Protein AF-A0A5J4QBB3-F1 (afdb_monomer_lite)

Organism: NCBI:txid433724

Structure (mmCIF, N/CA/C/O backbone):
data_AF-A0A5J4QBB3-F1
#
_entry.id   AF-A0A5J4QBB3-F1
#
loop_
_atom_site.group_PDB
_atom_site.id
_atom_site.type_symbol
_atom_site.label_atom_id
_atom_site.label_alt_id
_atom_site.label_comp_id
_atom_site.label_asym_id
_atom_site.label_entity_id
_atom_site.label_seq_id
_atom_site.pdbx_PDB_ins_code
_atom_site.Cartn_x
_atom_site.Cartn_y
_atom_site.Cartn_z
_atom_site.occupancy
_atom_site.B_iso_or_equiv
_atom_site.auth_seq_id
_atom_site.auth_comp_id
_atom_site.auth_asym_id
_atom_site.auth_atom_id
_atom_site.pdbx_PDB_model_num
ATOM 1 N N . MET A 1 1 ? -16.980 -0.650 5.446 1.00 84.88 1 MET A N 1
ATOM 2 C CA . MET A 1 1 ? -15.855 -1.372 4.782 1.00 84.88 1 MET A CA 1
ATOM 3 C C . MET A 1 1 ? -15.830 -2.851 5.191 1.00 84.88 1 MET A C 1
ATOM 5 O O . MET A 1 1 ? -16.352 -3.154 6.256 1.00 84.88 1 MET A O 1
ATOM 9 N N . LYS A 1 2 ? -15.221 -3.771 4.414 1.00 87.12 2 LYS A N 1
ATOM 10 C CA . LYS A 1 2 ? -15.072 -5.202 4.794 1.00 87.12 2 LYS A CA 1
ATOM 11 C C . LYS A 1 2 ? -13.600 -5.618 4.841 1.00 87.12 2 LYS A C 1
ATOM 13 O O . LYS A 1 2 ? -12.888 -5.391 3.869 1.00 87.12 2 LYS A O 1
ATOM 18 N N . LEU A 1 3 ? -13.148 -6.239 5.934 1.00 88.56 3 LEU A N 1
ATOM 19 C CA . LEU A 1 3 ? -11.805 -6.830 6.011 1.00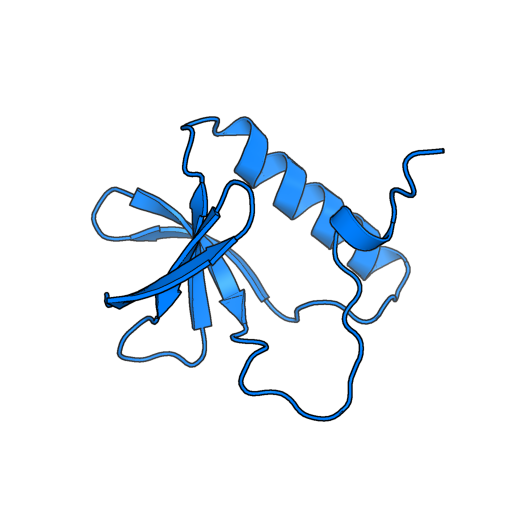 88.56 3 LEU A CA 1
ATOM 20 C C . LEU A 1 3 ? -11.720 -8.012 5.035 1.00 88.56 3 LEU A C 1
ATOM 22 O O . LEU A 1 3 ? -12.559 -8.910 5.086 1.00 88.56 3 LEU A O 1
ATOM 26 N N . ILE A 1 4 ? -10.729 -7.994 4.147 1.00 88.00 4 ILE A N 1
ATOM 27 C CA . ILE A 1 4 ? -10.523 -9.040 3.131 1.00 88.00 4 ILE A CA 1
ATOM 28 C C . ILE A 1 4 ? -9.177 -9.748 3.259 1.00 88.00 4 ILE A C 1
ATOM 30 O O . ILE A 1 4 ? -8.968 -10.771 2.620 1.00 88.00 4 ILE A O 1
ATOM 34 N N . GLY A 1 5 ? -8.265 -9.219 4.071 1.00 84.38 5 GLY A N 1
ATOM 35 C CA . GLY A 1 5 ? -6.972 -9.844 4.280 1.00 84.38 5 GLY A CA 1
ATOM 36 C C . GLY A 1 5 ? -6.123 -9.123 5.313 1.00 84.38 5 GLY A C 1
ATOM 37 O O . GLY A 1 5 ? -6.375 -7.973 5.687 1.00 84.38 5 GLY A O 1
ATOM 38 N N . GLN A 1 6 ? -5.089 -9.823 5.754 1.00 81.88 6 GLN A N 1
ATOM 39 C CA . GLN A 1 6 ? -4.056 -9.324 6.644 1.00 81.88 6 GLN A CA 1
ATOM 40 C C . GLN A 1 6 ? -2.718 -9.810 6.089 1.00 81.88 6 GLN A C 1
ATOM 42 O O . GLN A 1 6 ? -2.562 -10.997 5.822 1.00 81.88 6 GLN A O 1
ATOM 47 N N . GLY A 1 7 ? -1.782 -8.892 5.857 1.00 69.88 7 GLY A N 1
ATOM 48 C CA . GLY A 1 7 ? -0.492 -9.203 5.246 1.00 69.88 7 GLY A CA 1
ATOM 49 C C . GLY A 1 7 ? 0.611 -8.369 5.877 1.00 69.88 7 GLY A C 1
ATOM 50 O O . GLY A 1 7 ? 0.538 -7.138 5.866 1.00 69.88 7 GLY A O 1
ATOM 51 N N . GLY A 1 8 ? 1.614 -9.037 6.455 1.00 75.25 8 GLY A N 1
ATOM 52 C CA . GLY A 1 8 ? 2.683 -8.391 7.217 1.00 75.25 8 GLY A CA 1
ATOM 53 C C . GLY A 1 8 ? 2.123 -7.420 8.260 1.00 75.25 8 GLY A C 1
ATOM 54 O O . GLY A 1 8 ? 1.295 -7.790 9.091 1.00 75.25 8 GLY A O 1
ATOM 55 N N . VAL A 1 9 ? 2.523 -6.151 8.163 1.00 81.25 9 VAL A N 1
ATOM 56 C CA . VAL A 1 9 ? 2.097 -5.068 9.067 1.00 81.25 9 VAL A CA 1
ATOM 57 C C . VAL A 1 9 ? 0.793 -4.370 8.654 1.00 81.25 9 VAL A C 1
ATOM 59 O O . VAL A 1 9 ? 0.436 -3.366 9.263 1.00 81.25 9 VAL A O 1
ATOM 62 N N . TRP A 1 10 ? 0.053 -4.867 7.656 1.00 85.81 10 TRP A N 1
ATOM 63 C CA . TRP A 1 10 ? -1.146 -4.209 7.118 1.00 85.81 10 TRP A CA 1
ATOM 64 C C . TRP A 1 10 ? -2.419 -5.043 7.308 1.00 85.81 10 TRP A C 1
ATOM 66 O O . TRP A 1 10 ? -2.410 -6.267 7.172 1.00 85.81 10 TRP A O 1
ATOM 76 N N . LYS A 1 11 ? -3.537 -4.371 7.589 1.00 88.88 11 LYS A N 1
ATOM 77 C CA . LYS A 1 11 ? -4.904 -4.887 7.426 1.00 88.88 11 LYS A CA 1
ATOM 78 C C . LYS A 1 11 ? -5.492 -4.305 6.149 1.00 88.88 11 LYS A C 1
ATOM 80 O O . LYS A 1 11 ? -5.375 -3.102 5.922 1.00 88.88 11 LYS A O 1
ATOM 85 N N . ILE A 1 12 ? -6.120 -5.144 5.334 1.00 88.88 12 ILE A N 1
ATOM 86 C CA . ILE A 1 12 ? -6.611 -4.779 4.004 1.00 88.88 12 ILE A CA 1
ATOM 87 C C . ILE A 1 12 ? -8.134 -4.846 4.001 1.00 88.88 12 ILE A C 1
ATOM 89 O O . ILE A 1 12 ? -8.727 -5.894 4.264 1.00 88.88 12 ILE A O 1
ATOM 93 N N . TYR A 1 13 ? -8.767 -3.724 3.677 1.00 90.31 13 TYR A N 1
ATOM 94 C CA . TYR A 1 13 ? -10.214 -3.586 3.626 1.00 90.31 13 TYR A CA 1
ATOM 95 C C . TYR A 1 13 ? -10.672 -3.301 2.199 1.00 90.31 13 TYR A C 1
ATOM 97 O O . TYR A 1 13 ? -10.152 -2.400 1.545 1.00 90.31 13 TYR A O 1
ATOM 105 N N . LYS A 1 14 ? -11.684 -4.033 1.730 1.00 88.81 14 LYS A N 1
ATOM 106 C CA . LYS A 1 14 ? -12.383 -3.715 0.485 1.00 88.81 14 LYS A CA 1
ATOM 107 C C . LYS A 1 14 ? -13.333 -2.547 0.726 1.00 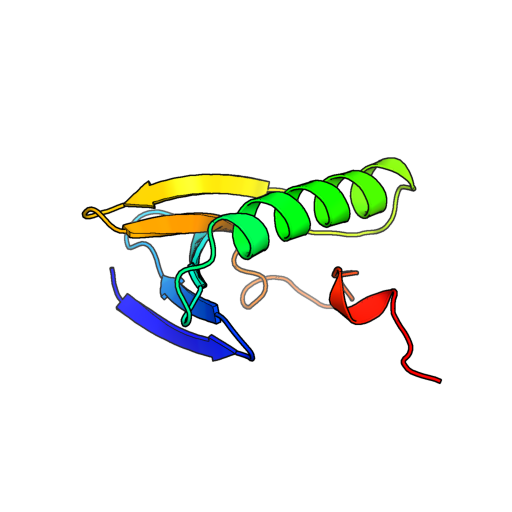88.81 14 LYS A C 1
ATOM 109 O O . LYS A 1 14 ? -14.140 -2.578 1.668 1.00 88.81 14 LYS A O 1
ATOM 114 N N . MET A 1 15 ? -13.236 -1.532 -0.127 1.00 86.38 15 MET A N 1
ATOM 115 C CA . MET A 1 15 ? -14.177 -0.419 -0.158 1.00 86.38 15 MET A CA 1
ATOM 116 C C . MET A 1 15 ? -15.404 -0.822 -0.984 1.00 86.38 15 MET A C 1
ATOM 118 O O . MET A 1 15 ? -15.282 -1.487 -2.005 1.00 86.38 15 MET A O 1
ATOM 122 N N . THR A 1 16 ? -16.603 -0.479 -0.518 1.00 76.94 16 THR A N 1
ATOM 123 C CA . THR A 1 16 ? -17.868 -0.999 -1.070 1.00 76.94 16 THR A CA 1
ATOM 124 C C . THR A 1 16 ? -18.199 -0.476 -2.471 1.00 76.94 16 THR A C 1
ATOM 126 O O . THR A 1 16 ? -18.899 -1.164 -3.201 1.00 76.94 16 THR A O 1
ATOM 129 N N . ASN A 1 17 ? -17.661 0.688 -2.859 1.00 70.44 17 ASN A N 1
ATOM 130 C CA . ASN A 1 17 ? -18.019 1.396 -4.099 1.00 70.44 17 ASN A CA 1
ATOM 131 C C . ASN A 1 17 ? -16.811 1.706 -5.005 1.00 70.44 17 ASN A C 1
ATOM 133 O O . ASN A 1 17 ? -16.892 2.592 -5.852 1.00 70.44 17 ASN A O 1
ATOM 137 N N . GLN A 1 18 ? -15.663 1.061 -4.789 1.00 69.00 18 GLN A N 1
ATOM 138 C CA . GLN A 1 18 ? -14.449 1.307 -5.570 1.00 69.00 18 GLN A CA 1
ATOM 139 C C . GLN A 1 18 ? -13.679 0.002 -5.775 1.00 69.00 18 GLN A C 1
ATOM 141 O O . GLN A 1 18 ? -13.598 -0.805 -4.849 1.00 69.00 18 GLN A O 1
ATOM 146 N N . ASP A 1 19 ? -13.001 -0.143 -6.916 1.00 79.69 19 ASP A N 1
ATOM 147 C CA . ASP A 1 19 ? -12.008 -1.209 -7.162 1.00 79.69 19 ASP A CA 1
ATOM 148 C C . ASP A 1 19 ? -10.696 -0.999 -6.378 1.00 79.69 19 ASP A C 1
ATOM 150 O O . ASP A 1 19 ? -9.636 -1.526 -6.716 1.00 79.69 19 ASP A O 1
ATOM 154 N N . ASN A 1 20 ? -10.770 -0.235 -5.288 1.00 86.50 20 ASN A N 1
ATOM 155 C CA . ASN A 1 20 ? -9.658 0.100 -4.421 1.00 86.50 20 ASN A CA 1
ATOM 156 C C . ASN A 1 20 ? -9.771 -0.646 -3.093 1.00 86.50 20 ASN A C 1
ATOM 158 O O . ASN A 1 20 ? -10.855 -0.971 -2.592 1.00 86.50 20 ASN A O 1
ATOM 162 N N . VAL A 1 21 ? -8.616 -0.856 -2.480 1.00 89.56 21 VAL A N 1
ATOM 163 C CA . VAL A 1 21 ? -8.492 -1.360 -1.119 1.00 89.56 21 VAL A CA 1
ATOM 164 C C . VAL A 1 21 ? -7.883 -0.297 -0.220 1.00 89.56 21 VAL A C 1
ATOM 166 O O . VAL A 1 21 ? -6.997 0.457 -0.622 1.00 89.56 21 VAL A O 1
ATOM 169 N N . LEU A 1 22 ? -8.340 -0.274 1.028 1.00 90.69 22 LEU A N 1
ATOM 170 C CA . LEU A 1 22 ? -7.746 0.515 2.094 1.00 90.69 22 LEU A CA 1
ATOM 171 C C . LEU A 1 22 ? -6.790 -0.371 2.898 1.00 90.69 22 LEU A C 1
ATOM 173 O O . LEU A 1 22 ? -7.205 -1.368 3.494 1.00 90.69 22 LEU A O 1
ATOM 177 N N . ARG A 1 23 ? -5.513 0.004 2.941 1.00 89.00 23 ARG A N 1
ATOM 178 C CA . ARG A 1 23 ? -4.481 -0.626 3.766 1.00 89.00 23 ARG A CA 1
ATOM 179 C C . ARG A 1 23 ? -4.259 0.201 5.024 1.00 89.00 23 ARG A C 1
ATOM 181 O O . ARG A 1 23 ? -3.884 1.366 4.947 1.00 89.00 23 ARG A O 1
ATOM 188 N N . ILE A 1 24 ? -4.471 -0.411 6.181 1.00 89.50 24 ILE A N 1
ATOM 189 C CA . ILE A 1 24 ? -4.308 0.225 7.494 1.00 89.50 24 ILE A CA 1
ATOM 190 C C . ILE A 1 24 ? -3.153 -0.465 8.224 1.00 89.50 24 ILE A C 1
ATOM 192 O O . ILE A 1 24 ? -3.165 -1.698 8.306 1.00 89.50 24 ILE A O 1
ATOM 196 N N . PRO A 1 25 ? -2.160 0.269 8.751 1.00 85.94 25 PRO A N 1
ATOM 197 C CA . PRO A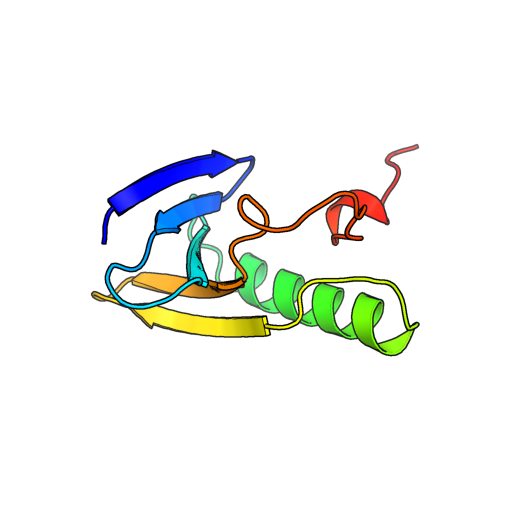 1 25 ? -1.070 -0.344 9.498 1.00 85.94 25 PRO A CA 1
ATOM 198 C C . PRO A 1 25 ? -1.599 -0.921 10.821 1.00 85.94 25 PRO A C 1
ATOM 200 O O . PRO A 1 25 ? -2.418 -0.306 11.502 1.00 85.94 25 PRO A O 1
ATOM 203 N N . GLN A 1 26 ? -1.157 -2.124 11.180 1.00 78.50 26 GLN A N 1
ATOM 204 C CA . GLN A 1 26 ? -1.570 -2.819 12.405 1.00 78.50 26 GLN A CA 1
ATOM 205 C C . GLN A 1 26 ? -1.004 -2.159 13.659 1.00 78.50 26 GLN A C 1
ATOM 207 O O . GLN A 1 26 ? -1.693 -2.058 14.670 1.00 78.50 26 GLN A O 1
ATOM 212 N N . TYR A 1 27 ? 0.234 -1.685 13.562 1.00 74.69 27 TYR A N 1
ATOM 213 C CA . TYR A 1 27 ? 0.907 -0.929 14.602 1.00 74.69 27 TYR A CA 1
ATOM 214 C C . TYR A 1 27 ? 0.931 0.522 14.138 1.00 74.69 27 TYR A C 1
ATOM 216 O O . TYR A 1 27 ? 1.466 0.826 13.070 1.00 74.69 27 TYR A O 1
ATOM 224 N N . LEU A 1 28 ? 0.271 1.400 14.894 1.00 62.19 28 LEU A N 1
ATOM 225 C CA . LEU A 1 28 ? 0.149 2.826 14.601 1.00 62.19 28 LEU A CA 1
ATOM 226 C C . LEU A 1 28 ? 1.531 3.491 14.615 1.00 62.19 28 LEU A C 1
ATOM 228 O O . LEU A 1 28 ? 1.946 4.081 15.604 1.00 62.19 28 LEU A O 1
ATOM 232 N N . SER A 1 29 ? 2.239 3.434 13.494 1.00 62.47 29 SER A N 1
ATOM 233 C CA . SER A 1 29 ? 3.339 4.339 13.207 1.00 62.47 29 SER A CA 1
ATOM 234 C C . SER A 1 29 ? 2.950 5.096 11.941 1.00 62.47 29 SER A C 1
ATOM 236 O O . SER A 1 29 ? 2.868 4.525 10.853 1.00 62.47 29 SER A O 1
ATOM 238 N N . LYS A 1 30 ? 2.639 6.394 12.079 1.00 62.09 30 LYS A N 1
ATOM 239 C CA . LYS A 1 30 ? 2.433 7.294 10.925 1.00 62.09 30 LYS A CA 1
ATOM 240 C C . LYS A 1 30 ? 3.613 7.189 9.945 1.00 62.09 30 LYS A C 1
ATOM 242 O O . LYS A 1 30 ? 3.410 7.201 8.736 1.00 62.09 30 LYS A O 1
ATOM 247 N N . THR A 1 31 ? 4.806 6.947 10.488 1.00 71.88 31 THR A N 1
ATOM 248 C CA . THR A 1 31 ? 6.059 6.663 9.786 1.00 71.88 31 THR A CA 1
ATOM 249 C C . THR A 1 31 ? 5.941 5.539 8.752 1.00 71.88 31 THR A C 1
ATOM 251 O O . THR A 1 31 ? 6.563 5.621 7.698 1.00 71.88 31 THR A O 1
ATOM 254 N N . SER A 1 32 ? 5.127 4.507 9.001 1.00 77.88 32 SER A N 1
ATOM 255 C CA . SER A 1 32 ? 4.950 3.386 8.068 1.00 77.88 32 SER A CA 1
ATOM 256 C C . SER A 1 32 ? 4.202 3.791 6.796 1.00 77.88 32 SER A C 1
ATOM 258 O O . SER A 1 32 ? 4.476 3.248 5.730 1.00 77.88 32 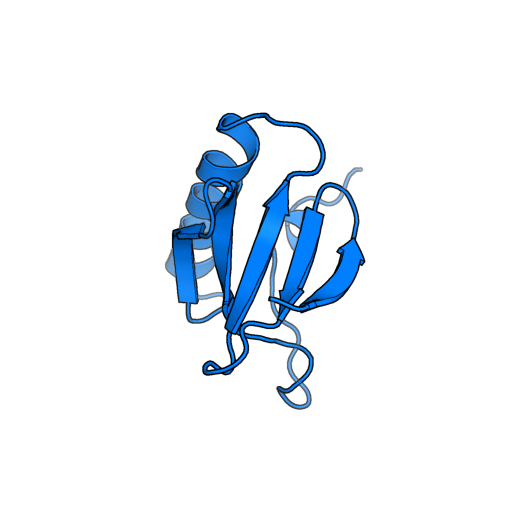SER A O 1
ATOM 260 N N . ILE A 1 33 ? 3.265 4.739 6.892 1.00 85.44 33 ILE A N 1
ATOM 261 C CA . ILE A 1 33 ? 2.490 5.221 5.741 1.00 85.44 33 ILE A CA 1
ATOM 262 C C . ILE A 1 33 ? 3.359 6.108 4.856 1.00 85.44 33 ILE A C 1
ATOM 264 O O . ILE A 1 33 ? 3.418 5.899 3.647 1.00 85.44 33 ILE A O 1
ATOM 268 N N . ASP A 1 34 ? 4.057 7.065 5.464 1.00 85.94 34 ASP A N 1
ATOM 269 C CA . ASP A 1 34 ? 4.848 8.042 4.718 1.00 85.94 34 ASP A CA 1
ATOM 270 C C . ASP A 1 34 ? 6.033 7.364 4.008 1.00 85.94 34 ASP A C 1
ATOM 272 O O . ASP A 1 34 ? 6.212 7.565 2.807 1.00 85.94 34 ASP A O 1
ATOM 276 N N . LYS A 1 35 ? 6.739 6.443 4.686 1.00 83.88 35 LYS A N 1
ATOM 277 C CA . LYS A 1 35 ? 7.784 5.608 4.063 1.00 83.88 35 LYS A CA 1
ATOM 278 C C . LYS A 1 35 ? 7.249 4.763 2.911 1.00 83.88 35 LYS A C 1
ATOM 280 O O . LYS A 1 35 ? 7.912 4.611 1.891 1.00 83.88 35 LYS A O 1
ATOM 285 N N . PHE A 1 36 ? 6.061 4.176 3.051 1.00 85.56 36 PHE A N 1
ATOM 286 C CA . PHE A 1 36 ? 5.484 3.373 1.973 1.00 85.56 36 PHE A CA 1
ATOM 287 C C . PHE A 1 36 ? 5.218 4.224 0.721 1.00 85.56 36 PHE A C 1
ATOM 289 O O . PHE A 1 36 ? 5.515 3.793 -0.391 1.00 85.56 36 PHE A O 1
ATOM 296 N N . ILE A 1 37 ? 4.693 5.439 0.900 1.00 87.88 37 ILE A N 1
ATOM 297 C CA . ILE A 1 37 ? 4.423 6.379 -0.197 1.00 87.88 37 ILE A CA 1
ATOM 298 C C . ILE A 1 37 ? 5.724 6.850 -0.852 1.00 87.88 37 ILE A C 1
ATOM 300 O O . ILE A 1 37 ? 5.792 6.926 -2.076 1.00 87.88 37 ILE A O 1
ATOM 304 N N . GLU A 1 38 ? 6.748 7.157 -0.058 1.00 88.06 38 GLU A N 1
ATOM 305 C CA . GLU A 1 38 ? 8.074 7.534 -0.555 1.00 88.06 38 GLU A CA 1
ATOM 306 C C . GLU A 1 38 ? 8.678 6.428 -1.428 1.00 88.06 38 GLU A C 1
ATOM 308 O O . GLU A 1 38 ? 9.033 6.673 -2.578 1.00 88.06 38 GLU A O 1
ATOM 313 N N . ASN A 1 39 ? 8.685 5.188 -0.938 1.00 84.69 39 ASN A N 1
ATOM 314 C CA . ASN A 1 39 ? 9.189 4.047 -1.700 1.00 84.69 39 ASN A CA 1
ATOM 315 C C . ASN A 1 39 ? 8.389 3.791 -2.979 1.00 84.69 39 ASN A C 1
ATOM 317 O O . ASN A 1 39 ? 8.961 3.469 -4.017 1.00 84.69 39 ASN A O 1
ATOM 321 N N . TYR A 1 40 ? 7.067 3.955 -2.927 1.00 88.06 40 TYR A N 1
ATOM 322 C CA . TYR A 1 40 ? 6.233 3.887 -4.121 1.00 88.06 40 TYR A CA 1
ATOM 323 C C . TYR A 1 40 ? 6.649 4.927 -5.173 1.00 88.06 40 TYR A C 1
ATOM 325 O O . TYR A 1 40 ? 6.755 4.581 -6.349 1.00 88.06 40 TYR A O 1
ATOM 333 N N . LYS A 1 41 ? 6.907 6.177 -4.763 1.00 89.38 41 LYS A N 1
ATOM 334 C CA . LYS A 1 41 ? 7.380 7.225 -5.679 1.00 89.38 41 LYS A CA 1
ATOM 335 C C . LYS A 1 41 ? 8.713 6.841 -6.307 1.00 89.38 41 LYS A C 1
ATOM 337 O O . LYS A 1 41 ? 8.811 6.875 -7.523 1.00 89.38 41 LYS A O 1
ATOM 342 N N . LEU A 1 42 ? 9.670 6.360 -5.509 1.00 88.81 42 LEU A N 1
ATOM 343 C CA . LEU A 1 42 ? 10.960 5.889 -6.020 1.00 88.81 42 LEU A CA 1
ATOM 344 C C . LEU A 1 42 ? 10.791 4.804 -7.092 1.00 88.81 42 LEU A C 1
ATOM 346 O O . LEU A 1 42 ? 11.353 4.936 -8.172 1.00 88.81 42 LEU A O 1
ATOM 350 N N . ILE A 1 43 ? 9.978 3.773 -6.825 1.00 86.75 43 ILE A N 1
ATOM 351 C CA . ILE A 1 43 ? 9.686 2.684 -7.779 1.00 86.75 43 ILE A CA 1
ATOM 352 C C . ILE A 1 43 ? 9.046 3.223 -9.065 1.00 86.75 43 ILE A C 1
ATOM 354 O O . ILE A 1 43 ? 9.369 2.775 -10.166 1.00 86.75 43 ILE A O 1
ATOM 358 N N . LYS A 1 44 ? 8.123 4.177 -8.930 1.00 87.56 44 LYS A N 1
ATOM 359 C CA . LYS A 1 44 ? 7.441 4.794 -10.065 1.00 87.56 44 LYS A CA 1
ATOM 360 C C . LYS A 1 44 ? 8.390 5.646 -10.908 1.00 87.56 44 LYS A C 1
ATOM 362 O O . LYS A 1 44 ? 8.327 5.574 -12.132 1.00 87.56 44 LYS A O 1
ATOM 367 N N . ASP A 1 45 ? 9.272 6.405 -10.266 1.00 89.38 45 ASP A N 1
ATOM 368 C CA . ASP A 1 45 ? 10.211 7.320 -10.919 1.00 89.38 45 ASP A CA 1
ATOM 369 C C . ASP A 1 45 ? 11.281 6.567 -11.724 1.00 89.38 45 ASP A C 1
ATOM 371 O O . ASP A 1 45 ? 11.675 7.017 -12.796 1.00 89.38 45 ASP A O 1
ATOM 375 N N . ILE A 1 46 ? 11.692 5.374 -11.274 1.00 87.75 46 ILE A N 1
ATOM 376 C CA . ILE A 1 46 ? 12.586 4.483 -12.040 1.00 87.75 46 ILE A CA 1
ATOM 377 C C . ILE A 1 46 ? 11.870 3.713 -13.165 1.00 87.75 46 ILE A C 1
ATOM 379 O O . ILE A 1 46 ? 12.495 2.918 -13.864 1.00 87.75 46 ILE A O 1
ATOM 383 N N . GLY A 1 47 ? 10.563 3.924 -13.347 1.00 85.56 47 GLY A N 1
ATOM 384 C CA . GLY A 1 47 ? 9.782 3.329 -14.432 1.00 85.56 47 GLY A CA 1
ATOM 385 C C . GLY A 1 47 ? 9.417 1.856 -14.236 1.00 85.56 47 GLY A C 1
ATOM 386 O O . GLY A 1 47 ? 9.016 1.199 -15.198 1.00 85.56 47 GLY A O 1
ATOM 387 N N . LEU A 1 48 ? 9.532 1.316 -13.016 1.00 84.12 48 LEU A N 1
ATOM 388 C CA . LEU A 1 48 ? 9.119 -0.060 -12.741 1.00 84.12 48 LEU A CA 1
ATOM 389 C C . LEU A 1 48 ? 7.596 -0.178 -12.676 1.00 84.12 48 LEU A C 1
ATOM 391 O O . LEU A 1 48 ? 6.883 0.715 -12.211 1.00 84.12 48 LEU A O 1
ATOM 395 N N . LEU A 1 49 ? 7.091 -1.334 -13.110 1.00 82.75 49 LEU A N 1
ATOM 396 C CA . LEU A 1 49 ? 5.669 -1.630 -13.045 1.00 82.75 49 LEU A CA 1
ATOM 397 C C . LEU A 1 49 ? 5.225 -1.728 -11.581 1.00 82.75 49 LEU A C 1
ATOM 399 O O . LEU A 1 49 ? 5.567 -2.670 -10.867 1.00 82.75 49 LEU A O 1
ATOM 403 N N . THR A 1 50 ? 4.438 -0.753 -11.140 1.00 85.81 50 THR A N 1
ATOM 404 C CA . THR A 1 50 ? 3.911 -0.672 -9.777 1.00 85.81 50 THR A CA 1
ATOM 405 C C . THR A 1 50 ? 2.430 -0.280 -9.785 1.00 85.81 50 THR A C 1
ATOM 407 O O . THR A 1 50 ? 1.804 -0.195 -10.845 1.00 85.81 50 THR A O 1
ATOM 410 N N . LEU A 1 51 ? 1.837 -0.111 -8.602 1.00 83.06 51 LEU A N 1
ATOM 411 C CA . LEU A 1 51 ? 0.434 0.282 -8.438 1.00 83.06 51 LEU A CA 1
ATOM 412 C C . LEU A 1 51 ? 0.180 1.625 -9.143 1.00 83.06 51 LEU A C 1
ATOM 414 O O . LEU A 1 51 ? 1.031 2.505 -9.139 1.00 83.06 51 LEU A O 1
ATOM 418 N N . LYS A 1 52 ? -0.981 1.818 -9.767 1.00 82.25 52 LYS A N 1
ATOM 419 C CA . LYS A 1 52 ? -1.307 3.100 -10.415 1.00 82.25 52 LYS A CA 1
ATOM 420 C C . LYS A 1 52 ? -1.642 4.156 -9.369 1.00 82.25 52 LYS A C 1
ATOM 422 O O . LYS A 1 52 ? -1.294 5.329 -9.537 1.00 82.25 52 LYS A O 1
ATOM 427 N N . ARG A 1 53 ? -2.303 3.729 -8.291 1.00 85.44 53 ARG A N 1
ATOM 428 C CA . ARG A 1 53 ? -2.785 4.588 -7.215 1.00 85.44 53 ARG A CA 1
ATOM 429 C C . ARG A 1 53 ? -2.218 4.178 -5.861 1.00 85.44 53 ARG A C 1
ATOM 431 O O . ARG A 1 53 ? -2.383 3.041 -5.430 1.00 85.44 53 ARG A O 1
ATOM 438 N N . ILE A 1 54 ? -1.611 5.145 -5.177 1.00 88.62 54 ILE A N 1
ATOM 439 C CA . ILE A 1 54 ? -1.206 5.085 -3.769 1.00 88.62 54 ILE A CA 1
ATOM 440 C C . ILE A 1 54 ? -1.474 6.466 -3.171 1.00 88.62 54 ILE A C 1
ATOM 442 O O . ILE A 1 54 ? -0.792 7.432 -3.511 1.00 88.62 54 ILE A O 1
ATOM 446 N N . GLU A 1 55 ? -2.462 6.566 -2.287 1.00 90.44 55 GLU A N 1
ATOM 447 C CA . GLU A 1 55 ? -2.861 7.831 -1.661 1.00 90.44 55 GLU A CA 1
ATOM 448 C C . GLU A 1 55 ? -3.085 7.653 -0.162 1.00 90.44 55 GLU A C 1
ATOM 450 O O . GLU A 1 55 ? -3.762 6.720 0.272 1.00 90.44 55 GLU A O 1
ATOM 455 N N . LYS A 1 56 ? -2.548 8.575 0.640 1.00 91.56 56 LYS A N 1
ATOM 456 C CA . LYS A 1 56 ? -2.865 8.661 2.068 1.00 91.56 56 LYS A CA 1
ATOM 457 C C . LYS A 1 56 ? -4.303 9.143 2.226 1.00 91.56 56 LYS A C 1
ATOM 459 O O . LYS A 1 56 ? -4.680 10.147 1.631 1.00 91.56 56 LYS A O 1
ATOM 464 N N . SER A 1 57 ? -5.090 8.452 3.039 1.00 91.00 57 SER A N 1
ATOM 465 C CA . SER A 1 57 ? -6.479 8.824 3.296 1.00 91.00 57 SER A CA 1
ATOM 466 C C . SER A 1 57 ? -6.890 8.474 4.721 1.00 91.00 57 SER A C 1
ATOM 468 O O . SER A 1 57 ? -6.266 7.636 5.377 1.00 91.00 57 SER A O 1
ATOM 470 N N . GLU A 1 58 ? -7.949 9.118 5.193 1.00 89.69 58 GLU A N 1
ATOM 471 C CA . GLU A 1 58 ? -8.596 8.818 6.462 1.00 89.69 58 GLU A CA 1
ATOM 472 C C . GLU A 1 58 ? -10.036 8.391 6.184 1.00 89.69 58 GLU A C 1
ATOM 474 O O . GLU A 1 58 ? -10.813 9.132 5.586 1.00 89.69 58 GLU A O 1
ATOM 479 N N . VAL A 1 59 ? -10.384 7.172 6.595 1.00 84.88 59 VAL A N 1
ATOM 480 C CA . VAL A 1 59 ? -11.713 6.593 6.375 1.00 84.88 59 VAL A CA 1
ATOM 481 C C . VAL A 1 59 ? -12.230 6.062 7.703 1.00 84.88 59 VAL A C 1
ATOM 483 O O . VAL A 1 59 ? -11.553 5.267 8.353 1.00 84.88 59 VAL A O 1
ATOM 486 N N . GLU A 1 60 ? -13.423 6.502 8.115 1.00 85.31 60 GLU A N 1
ATOM 487 C CA . GLU A 1 60 ? -14.045 6.114 9.395 1.00 85.31 60 GLU A CA 1
ATOM 488 C C . GLU A 1 60 ? -13.097 6.333 10.606 1.00 85.31 60 GLU A C 1
ATOM 490 O O . GLU A 1 60 ? -12.994 5.486 11.493 1.00 85.31 60 GLU A O 1
ATOM 495 N N . GLY A 1 61 ? -12.343 7.444 10.617 1.00 84.50 61 GLY A N 1
ATOM 496 C CA . GLY A 1 61 ? -11.380 7.783 11.6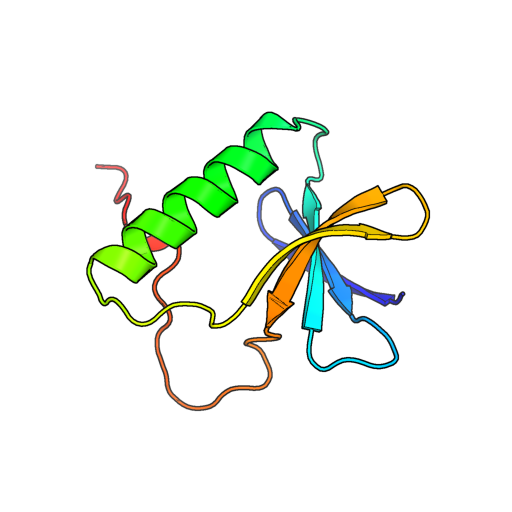79 1.00 84.50 61 GLY A CA 1
ATOM 497 C C . GLY A 1 61 ? -10.091 6.951 11.674 1.00 84.50 61 GLY A C 1
ATOM 498 O O . GLY A 1 61 ? -9.293 7.022 12.610 1.00 84.50 61 GLY A O 1
ATOM 499 N N . LYS A 1 62 ? -9.873 6.124 10.642 1.00 85.50 62 LYS A N 1
ATOM 500 C CA . LYS A 1 62 ? -8.659 5.319 10.484 1.00 85.50 62 LYS A CA 1
ATOM 501 C C . LYS A 1 62 ? -7.810 5.850 9.343 1.00 85.50 62 LYS A C 1
ATOM 503 O O . LYS A 1 62 ? -8.243 5.891 8.193 1.00 85.50 62 LYS A O 1
ATOM 508 N N . ILE A 1 63 ? -6.569 6.191 9.667 1.00 89.12 63 ILE A N 1
ATOM 509 C CA . ILE A 1 63 ? -5.578 6.648 8.694 1.00 89.12 63 ILE A CA 1
ATOM 510 C C . ILE A 1 63 ? -4.953 5.430 8.008 1.00 89.12 63 ILE A C 1
ATOM 512 O O . ILE A 1 63 ? -4.493 4.493 8.666 1.00 89.12 63 ILE A O 1
ATOM 516 N N . GLY A 1 64 ? -4.916 5.453 6.681 1.00 90.75 64 GLY A N 1
ATOM 517 C CA . GLY A 1 64 ? -4.368 4.378 5.868 1.00 90.75 64 GLY A CA 1
ATOM 518 C C . GLY A 1 64 ? -3.995 4.834 4.464 1.00 90.75 64 GLY A C 1
ATOM 519 O O . GLY A 1 64 ? -3.864 6.025 4.180 1.00 90.75 64 GLY A O 1
ATOM 520 N N . ILE A 1 65 ? -3.805 3.852 3.589 1.00 91.00 65 ILE A N 1
ATOM 521 C CA . ILE A 1 65 ? -3.452 4.043 2.185 1.00 91.00 65 ILE A CA 1
ATOM 522 C C . ILE A 1 65 ? -4.555 3.447 1.321 1.00 91.00 65 ILE A C 1
ATOM 524 O O . ILE A 1 65 ? -4.866 2.263 1.453 1.00 91.00 65 ILE A O 1
ATOM 528 N N . ILE A 1 66 ? -5.118 4.248 0.423 1.00 90.88 66 ILE A N 1
ATOM 529 C CA . ILE A 1 66 ? -5.993 3.773 -0.648 1.00 90.88 66 ILE A CA 1
ATOM 530 C C . ILE A 1 66 ? -5.110 3.397 -1.836 1.00 90.88 66 ILE A C 1
ATOM 532 O O . ILE A 1 66 ? -4.254 4.177 -2.258 1.00 90.88 66 ILE A O 1
ATOM 536 N N . CYS A 1 67 ? -5.303 2.188 -2.355 1.00 88.25 67 CYS A N 1
ATOM 537 C CA . CYS A 1 67 ? -4.553 1.675 -3.495 1.00 88.25 67 CYS A CA 1
ATOM 538 C C . CYS A 1 67 ? -5.381 0.714 -4.343 1.00 88.25 67 CYS A C 1
ATOM 540 O O . CYS A 1 67 ? -6.412 0.216 -3.885 1.00 88.25 67 CYS A O 1
ATOM 542 N N . ASP A 1 68 ? -4.921 0.453 -5.564 1.00 85.19 68 ASP A N 1
ATOM 543 C CA . ASP A 1 68 ? -5.604 -0.453 -6.489 1.00 85.19 68 ASP A CA 1
ATOM 544 C C . ASP A 1 68 ? -5.715 -1.871 -5.904 1.00 85.19 68 ASP A C 1
ATOM 546 O O . ASP A 1 68 ? -4.790 -2.384 -5.259 1.00 85.19 68 ASP A O 1
ATOM 550 N N . ASN A 1 69 ? -6.842 -2.539 -6.152 1.00 79.94 69 ASN A N 1
ATOM 551 C CA . ASN A 1 69 ? -7.002 -3.943 -5.799 1.00 79.94 69 ASN A CA 1
ATOM 552 C C . ASN A 1 69 ? -6.299 -4.860 -6.818 1.00 79.94 69 ASN A C 1
ATOM 554 O O . ASN A 1 69 ? -6.887 -5.259 -7.820 1.00 79.94 69 ASN A O 1
ATOM 558 N N . VAL A 1 70 ? -5.052 -5.246 -6.539 1.00 72.44 70 VAL A N 1
ATOM 559 C CA . VAL A 1 70 ? -4.261 -6.141 -7.412 1.00 72.44 70 VAL A CA 1
ATOM 560 C C . VAL A 1 70 ? -4.780 -7.572 -7.514 1.00 72.44 70 VAL A C 1
ATOM 562 O O . VAL A 1 70 ? -4.452 -8.250 -8.478 1.00 72.44 70 VAL A O 1
ATOM 565 N N . ASN A 1 71 ? -5.650 -8.020 -6.603 1.00 62.75 71 ASN A N 1
ATOM 566 C CA . ASN A 1 71 ? -6.265 -9.351 -6.700 1.00 62.75 71 ASN A CA 1
ATOM 567 C C . ASN A 1 71 ? -7.264 -9.473 -7.871 1.00 62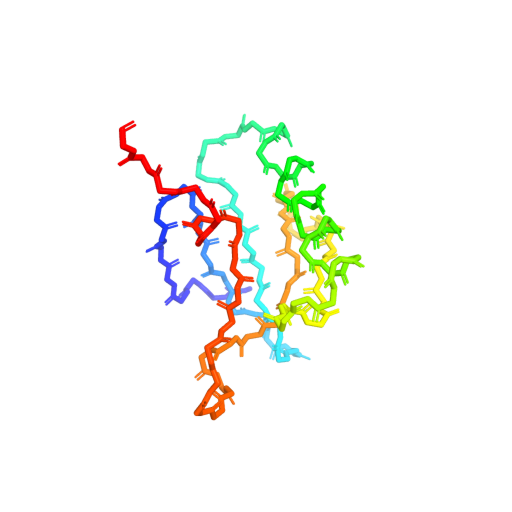.75 71 ASN A C 1
ATOM 569 O O . ASN A 1 71 ? -7.874 -10.525 -8.040 1.00 62.75 71 ASN A O 1
ATOM 573 N N . CYS A 1 72 ? -7.468 -8.398 -8.638 1.00 52.41 72 CYS A N 1
ATOM 574 C CA . CYS A 1 72 ? -8.342 -8.350 -9.808 1.00 52.41 72 CYS A CA 1
ATOM 575 C C . CYS A 1 72 ? -7.592 -8.053 -11.123 1.00 52.41 72 CYS A C 1
ATOM 577 O O . CYS A 1 72 ? -8.253 -7.796 -12.124 1.00 52.41 72 CYS A O 1
ATOM 579 N N . PHE A 1 73 ? -6.251 -8.054 -11.139 1.00 50.78 73 PHE A N 1
ATOM 580 C CA . PHE A 1 73 ? -5.455 -7.787 -12.345 1.00 50.78 73 PHE A CA 1
ATOM 581 C C . PHE A 1 73 ? -4.677 -9.036 -12.805 1.00 50.78 73 PHE A C 1
ATOM 583 O O . PHE A 1 73 ? -4.010 -9.677 -11.996 1.00 50.78 73 PHE A O 1
ATOM 590 N N . ASP A 1 74 ? -4.779 -9.344 -14.104 1.00 61.47 74 ASP A N 1
ATOM 591 C CA . ASP A 1 74 ? -4.112 -10.441 -14.834 1.00 61.47 74 ASP A CA 1
ATOM 592 C C . ASP A 1 74 ? -2.572 -10.442 -14.733 1.00 61.47 74 ASP A C 1
ATOM 594 O O . ASP A 1 74 ? -1.975 -9.378 -14.564 1.00 61.47 74 ASP A O 1
ATOM 598 N N . ASP A 1 75 ? -1.966 -11.631 -14.925 1.00 56.44 75 ASP A N 1
ATOM 599 C CA . ASP A 1 75 ? -0.623 -12.022 -15.439 1.00 56.44 75 ASP A CA 1
ATOM 600 C C . ASP A 1 75 ? 0.579 -11.055 -15.325 1.00 56.44 75 ASP A C 1
ATOM 602 O O . ASP A 1 75 ? 1.541 -11.135 -16.095 1.00 56.44 75 ASP A O 1
ATOM 606 N N . LYS A 1 76 ? 0.584 -10.123 -14.372 1.00 65.19 76 LYS A N 1
ATOM 607 C CA . LYS A 1 76 ? 1.641 -9.116 -14.224 1.00 65.19 76 LYS A CA 1
ATOM 608 C C . LYS A 1 76 ? 2.253 -9.148 -12.835 1.00 65.19 76 LYS A C 1
ATOM 610 O O . LYS A 1 76 ? 1.565 -9.140 -11.818 1.00 65.19 76 LYS A O 1
ATOM 615 N N . ILE A 1 77 ? 3.583 -9.120 -12.805 1.00 67.81 77 ILE A N 1
ATOM 616 C CA . ILE A 1 77 ? 4.362 -9.007 -11.574 1.00 67.81 77 ILE A CA 1
ATOM 617 C C . ILE A 1 77 ? 4.520 -7.522 -11.252 1.00 67.81 77 ILE A C 1
ATOM 619 O O . ILE A 1 77 ? 5.144 -6.773 -12.002 1.00 67.81 77 ILE A O 1
ATOM 623 N N . TYR A 1 78 ? 3.944 -7.099 -10.130 1.00 73.44 78 TYR A N 1
ATOM 624 C CA . TYR A 1 78 ? 4.086 -5.742 -9.616 1.00 73.44 78 TYR A CA 1
ATOM 625 C C . TYR A 1 78 ? 5.282 -5.655 -8.673 1.00 73.44 78 TYR A C 1
ATOM 627 O O . TYR A 1 78 ? 5.423 -6.469 -7.758 1.00 73.44 78 TYR A O 1
ATOM 635 N N . VAL A 1 79 ? 6.109 -4.626 -8.850 1.00 72.31 79 VAL A N 1
ATOM 636 C CA . VAL A 1 79 ? 7.210 -4.321 -7.938 1.00 72.31 79 VAL A CA 1
ATOM 637 C C . VAL A 1 79 ? 6.667 -3.518 -6.762 1.00 72.31 79 VAL A C 1
ATOM 639 O O . VAL A 1 79 ? 6.035 -2.467 -6.922 1.00 72.31 79 VAL A O 1
ATOM 642 N N . THR A 1 80 ? 6.912 -4.030 -5.559 1.00 71.31 80 THR A N 1
ATOM 643 C CA . THR A 1 80 ? 6.557 -3.370 -4.301 1.00 71.31 80 THR A CA 1
ATOM 644 C C . THR A 1 80 ? 7.817 -3.023 -3.518 1.00 71.31 80 THR A C 1
ATOM 646 O O . THR A 1 80 ? 8.887 -3.547 -3.807 1.00 71.31 80 THR A O 1
ATOM 649 N N . TYR A 1 81 ? 7.699 -2.166 -2.501 1.00 64.38 81 TYR A N 1
ATOM 650 C CA . TYR A 1 81 ? 8.816 -1.840 -1.603 1.00 64.38 81 TYR A CA 1
ATOM 651 C C . TYR A 1 81 ? 9.541 -3.093 -1.077 1.00 64.38 81 TYR A C 1
ATOM 653 O O . TYR A 1 81 ? 10.764 -3.166 -1.121 1.00 64.38 81 TYR A O 1
ATOM 661 N N . ASN A 1 82 ? 8.782 -4.117 -0.679 1.00 60.84 82 ASN A N 1
ATOM 662 C CA . ASN A 1 82 ? 9.335 -5.376 -0.173 1.00 60.84 82 ASN A CA 1
ATOM 663 C C . ASN A 1 82 ? 10.036 -6.217 -1.258 1.00 60.84 82 ASN A C 1
ATOM 665 O O . ASN A 1 82 ? 10.668 -7.212 -0.935 1.00 60.84 82 ASN A O 1
ATOM 669 N N . SER A 1 83 ? 9.890 -5.865 -2.537 1.00 55.44 83 SER A N 1
ATOM 670 C CA . SER A 1 83 ? 10.513 -6.559 -3.669 1.00 55.44 83 SER A CA 1
ATOM 671 C C . SER A 1 83 ? 11.908 -6.019 -4.006 1.00 55.44 83 SER A C 1
ATOM 673 O O . SER A 1 83 ? 12.634 -6.676 -4.741 1.00 55.44 83 SER A O 1
ATOM 675 N N . LEU A 1 84 ? 12.270 -4.824 -3.521 1.00 52.94 84 LEU A N 1
ATOM 676 C CA . LEU A 1 84 ? 13.555 -4.171 -3.821 1.00 52.94 84 LEU A CA 1
ATOM 677 C C . LEU A 1 84 ? 14.633 -4.408 -2.760 1.00 52.94 84 LEU A C 1
ATOM 679 O O . LEU A 1 84 ? 15.812 -4.206 -3.035 1.00 52.94 84 LEU A O 1
ATOM 683 N N . TYR A 1 85 ? 14.240 -4.836 -1.564 1.00 48.22 85 TYR A N 1
ATOM 684 C CA . TYR A 1 85 ? 15.163 -5.188 -0.495 1.00 48.22 85 TYR A CA 1
ATOM 685 C C . TYR A 1 85 ? 15.243 -6.709 -0.404 1.00 48.22 85 TYR A C 1
ATOM 687 O O . TYR A 1 85 ? 14.350 -7.364 0.126 1.00 48.22 85 TYR A O 1
ATOM 695 N N . SER A 1 86 ? 16.308 -7.265 -0.978 1.00 39.53 86 SER A N 1
ATOM 696 C CA . SER A 1 86 ? 16.783 -8.600 -0.631 1.00 39.53 86 SER A CA 1
ATOM 697 C C . SER A 1 86 ? 17.566 -8.445 0.664 1.00 39.53 86 SER A C 1
ATOM 699 O O . SER A 1 86 ? 18.663 -7.893 0.627 1.00 39.53 86 SER A O 1
ATOM 701 N N . ASP A 1 87 ? 17.015 -8.890 1.792 1.00 38.59 87 ASP A N 1
ATOM 702 C CA . ASP A 1 87 ? 17.837 -9.115 2.981 1.00 38.59 87 ASP A CA 1
ATOM 703 C C . ASP A 1 87 ? 18.855 -10.214 2.629 1.00 38.59 87 ASP A C 1
ATOM 705 O O . ASP A 1 87 ? 18.514 -11.395 2.537 1.00 38.59 87 ASP A O 1
ATOM 709 N N . SER A 1 88 ? 20.089 -9.792 2.353 1.00 37.38 88 SER A N 1
ATOM 710 C CA . SER A 1 88 ? 21.301 -10.615 2.347 1.00 37.38 88 SER A CA 1
ATOM 711 C C . SER A 1 88 ? 22.176 -10.206 3.516 1.00 37.38 88 SER A C 1
ATOM 713 O O . SER A 1 88 ? 22.392 -8.976 3.633 1.00 37.38 88 SER A O 1
#

Secondary structure (DSSP, 8-state):
-EEEEEETTEEEEE-TTSSEEEEEESS--HHHHHHHHHHHHHHHHTT----S-EEEEEETTEEEEEEE-GGG--S-----HHHH----

Radius of gyration: 13.02 Å; chains: 1; bounding box: 39×21×30 Å

Foldseek 3Di:
DAFDDDDDQWTWADDPPDQKIWTAGNDPDPVVLVVQVVLQVVCVVVPFAAWPAWDWDADPNTTTIITGNPVPDPDDDHDGSVNVDDPD

Sequence (88 aa):
MKLIGQGGVWKIYKMTNQDNVLRIPQYLSKTSIDKFIENYKLIKDIGLLTLKRIEKSEVEGKIGIICDNVNCFDDKIYVTYNSLYSDS

pLDDT: mean 78.47, std 13.43, range [37.38, 91.56]